Protein AF-A0A0F8YPP9-F1 (afdb_monomer_lite)

pLDDT: mean 74.13, std 14.0, range [37.44, 94.31]

InterPro domains:
  IPR009279 Portal protein, Mu bacteriophage [PF06074] (33-153)

Structure (mmCIF, N/CA/C/O backbone):
data_AF-A0A0F8YPP9-F1
#
_entry.id   AF-A0A0F8YPP9-F1
#
loop_
_atom_site.group_PDB
_atom_site.id
_atom_site.type_symbol
_atom_site.label_atom_id
_atom_site.label_alt_id
_atom_site.label_comp_id
_atom_site.label_asym_id
_atom_site.label_entity_id
_atom_site.label_seq_id
_atom_site.pdbx_PDB_ins_code
_atom_site.Cartn_x
_atom_site.Cartn_y
_atom_site.Cartn_z
_atom_site.occupancy
_atom_site.B_iso_or_equiv
_atom_site.auth_seq_id
_atom_site.auth_comp_id
_atom_site.auth_asym_id
_atom_site.auth_atom_id
_atom_site.pdbx_PDB_model_num
ATOM 1 N N . ALA A 1 1 ? 10.895 -0.681 -68.232 1.00 55.69 1 ALA A N 1
ATOM 2 C CA . ALA A 1 1 ? 10.990 -2.113 -67.874 1.00 55.69 1 ALA A CA 1
ATOM 3 C C . ALA A 1 1 ? 12.003 -2.343 -66.752 1.00 55.69 1 ALA A C 1
ATOM 5 O O . ALA A 1 1 ? 11.608 -2.784 -65.687 1.00 55.69 1 ALA A O 1
ATOM 6 N N . MET A 1 2 ? 13.271 -1.967 -66.942 1.00 45.69 2 MET A N 1
ATOM 7 C CA . MET A 1 2 ? 14.347 -2.186 -65.962 1.00 45.69 2 MET A CA 1
ATOM 8 C C . MET A 1 2 ? 14.176 -1.409 -64.640 1.00 45.69 2 MET A C 1
ATOM 10 O O . MET A 1 2 ? 14.435 -1.951 -63.577 1.00 45.69 2 MET A O 1
ATOM 14 N N . VAL A 1 3 ? 13.643 -0.183 -64.688 1.00 55.16 3 VAL A N 1
ATOM 15 C CA . VAL A 1 3 ? 13.360 0.630 -63.484 1.00 55.16 3 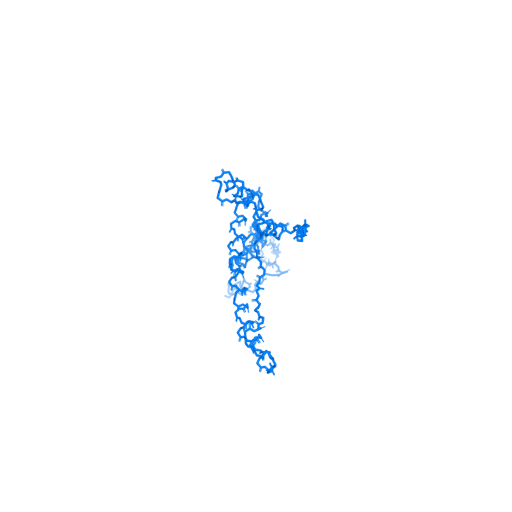VAL A CA 1
ATOM 16 C C . VAL A 1 3 ? 12.276 0.004 -62.598 1.00 55.16 3 VAL A C 1
ATOM 18 O O . VAL A 1 3 ? 12.464 -0.101 -61.395 1.00 55.16 3 VAL A O 1
ATOM 21 N N . ALA A 1 4 ? 11.194 -0.503 -63.195 1.00 59.25 4 ALA A N 1
ATOM 22 C CA . ALA A 1 4 ? 10.112 -1.163 -62.457 1.00 59.25 4 ALA A CA 1
ATOM 23 C C . ALA A 1 4 ? 10.575 -2.463 -61.771 1.00 59.25 4 ALA A C 1
ATOM 25 O O . ALA A 1 4 ? 10.110 -2.796 -60.688 1.00 59.25 4 ALA A O 1
ATOM 26 N N . PHE A 1 5 ? 11.530 -3.177 -62.379 1.00 64.88 5 PHE A N 1
ATOM 27 C CA . PHE A 1 5 ? 12.158 -4.349 -61.768 1.00 64.88 5 PHE A CA 1
ATOM 28 C C . PHE A 1 5 ? 12.998 -3.970 -60.539 1.00 64.88 5 PHE A C 1
ATOM 30 O O . PHE A 1 5 ? 12.925 -4.641 -59.515 1.00 64.88 5 PHE A O 1
ATOM 37 N N . PHE A 1 6 ? 13.753 -2.869 -60.604 1.00 61.09 6 PHE A N 1
ATOM 38 C CA . PHE A 1 6 ? 14.500 -2.377 -59.444 1.00 61.09 6 PHE A CA 1
ATOM 39 C C . PHE A 1 6 ? 13.584 -1.863 -58.326 1.00 61.09 6 PHE A C 1
ATOM 41 O O . PHE A 1 6 ? 13.879 -2.097 -57.156 1.00 61.09 6 PHE A O 1
ATOM 48 N N . GLU A 1 7 ? 12.462 -1.223 -58.658 1.00 58.03 7 GLU A N 1
ATOM 49 C CA . GLU A 1 7 ? 11.464 -0.795 -57.669 1.00 58.03 7 GLU A CA 1
ATOM 50 C C . GLU A 1 7 ? 10.818 -1.982 -56.938 1.00 58.03 7 GLU A C 1
ATOM 52 O O . GLU A 1 7 ? 10.689 -1.937 -55.715 1.00 58.03 7 GLU A O 1
ATOM 57 N N . ASP A 1 8 ? 10.486 -3.066 -57.645 1.00 61.69 8 ASP A N 1
ATOM 58 C CA . ASP A 1 8 ? 9.920 -4.281 -57.040 1.00 61.69 8 ASP A CA 1
ATOM 59 C C . ASP A 1 8 ? 10.940 -4.999 -56.135 1.00 61.69 8 ASP A C 1
ATOM 61 O O . ASP A 1 8 ? 10.635 -5.372 -55.002 1.00 61.69 8 ASP A O 1
ATOM 65 N N . VAL A 1 9 ? 12.203 -5.087 -56.568 1.00 66.19 9 VAL A N 1
ATOM 66 C CA . VAL A 1 9 ? 13.292 -5.638 -55.744 1.00 66.19 9 VAL A CA 1
ATOM 67 C C . VAL A 1 9 ? 13.487 -4.819 -54.465 1.00 66.19 9 VAL A C 1
ATOM 69 O O . VAL A 1 9 ? 13.619 -5.399 -53.391 1.00 66.19 9 VAL A O 1
ATOM 72 N N . VAL A 1 10 ? 13.449 -3.485 -54.539 1.00 60.28 10 VAL A N 1
ATOM 73 C CA . VAL A 1 10 ? 13.574 -2.610 -53.359 1.00 60.28 10 VAL A CA 1
ATOM 74 C C . VAL A 1 10 ? 12.385 -2.772 -52.402 1.00 60.28 10 VAL A C 1
ATOM 76 O O . VAL A 1 10 ? 12.579 -2.744 -51.186 1.00 60.28 10 VAL A O 1
ATOM 79 N N . GLN A 1 11 ? 11.171 -2.989 -52.915 1.00 57.88 11 GLN A N 1
ATOM 80 C CA . GLN A 1 11 ? 9.974 -3.204 -52.091 1.00 57.88 11 GLN A CA 1
ATOM 81 C C . GLN A 1 11 ? 9.934 -4.591 -51.425 1.00 57.88 11 GLN A C 1
ATOM 83 O O . GLN A 1 11 ? 9.366 -4.733 -50.340 1.00 57.88 11 GLN A O 1
ATOM 88 N N . GLN A 1 12 ? 10.563 -5.605 -52.027 1.00 58.19 12 GLN A N 1
ATOM 89 C CA . GLN A 1 12 ? 10.592 -6.982 -51.515 1.00 58.19 12 GLN A CA 1
ATOM 90 C C . GLN A 1 12 ? 11.715 -7.261 -50.502 1.00 58.19 12 GLN A C 1
ATOM 92 O O . GLN A 1 12 ? 11.723 -8.325 -49.873 1.00 58.19 12 GLN A O 1
ATOM 97 N N . VAL A 1 13 ? 12.640 -6.320 -50.279 1.00 59.12 13 VAL A N 1
ATOM 98 C CA . VAL A 1 13 ? 13.675 -6.447 -49.240 1.00 59.12 13 VAL A CA 1
ATOM 99 C C . VAL A 1 13 ? 13.034 -6.338 -47.851 1.00 59.12 13 VAL A C 1
ATOM 101 O O . VAL A 1 13 ? 12.887 -5.264 -47.266 1.00 59.12 13 VAL A O 1
ATOM 104 N N . ARG A 1 14 ? 12.656 -7.490 -47.287 1.00 55.47 14 ARG A N 1
ATOM 105 C CA . ARG A 1 14 ? 12.301 -7.619 -45.868 1.00 55.47 14 ARG A CA 1
ATOM 106 C C . ARG A 1 14 ? 13.581 -7.628 -45.033 1.00 55.47 14 ARG A C 1
ATOM 108 O O . ARG A 1 14 ? 14.550 -8.305 -45.368 1.00 55.47 14 ARG A O 1
ATOM 115 N N . ARG A 1 15 ? 13.581 -6.866 -43.935 1.00 54.12 15 ARG A N 1
ATOM 116 C CA . ARG A 1 15 ? 14.713 -6.771 -43.005 1.00 54.12 15 ARG A CA 1
ATOM 117 C C . ARG A 1 15 ? 14.831 -8.055 -42.169 1.00 54.12 15 ARG A C 1
ATOM 119 O O . ARG A 1 15 ? 14.397 -8.040 -41.031 1.00 54.12 15 ARG A O 1
ATOM 126 N N . ASP A 1 16 ? 15.425 -9.114 -42.711 1.00 53.00 16 ASP A N 1
ATOM 127 C CA . ASP A 1 16 ? 15.944 -10.265 -41.947 1.00 53.00 16 ASP A CA 1
ATOM 128 C C . ASP A 1 16 ? 16.887 -11.117 -42.803 1.00 53.00 16 ASP A C 1
ATOM 130 O O . ASP A 1 16 ? 16.694 -11.144 -44.013 1.00 53.00 16 ASP A O 1
ATOM 134 N N . GLU A 1 17 ? 17.895 -11.736 -42.156 1.00 48.91 17 GLU A N 1
ATOM 135 C CA . GLU A 1 17 ? 18.972 -12.696 -42.553 1.00 48.91 17 GLU A CA 1
ATOM 136 C C . GLU A 1 17 ? 19.580 -12.697 -43.984 1.00 48.91 17 GLU A C 1
ATOM 138 O O . GLU A 1 17 ? 20.684 -13.197 -44.179 1.00 48.91 17 GLU A O 1
ATOM 143 N N . ARG A 1 18 ? 18.943 -12.101 -44.992 1.00 45.59 18 ARG A N 1
ATOM 144 C CA . ARG A 1 18 ? 19.344 -12.005 -46.405 1.00 45.59 18 ARG A CA 1
ATOM 145 C C . ARG A 1 18 ? 19.612 -10.554 -46.817 1.00 45.59 18 ARG A C 1
ATOM 147 O O . ARG A 1 18 ? 19.190 -10.096 -47.875 1.00 45.59 18 ARG A O 1
ATOM 154 N N . TRP A 1 19 ? 20.310 -9.814 -45.961 1.00 53.03 19 TRP A N 1
ATOM 155 C CA . TRP A 1 19 ? 20.672 -8.409 -46.168 1.00 53.03 19 TRP A CA 1
ATOM 156 C C . TRP A 1 19 ? 21.861 -8.240 -47.124 1.00 53.03 19 TRP A C 1
ATOM 158 O O . TRP A 1 19 ? 22.939 -7.789 -46.744 1.00 53.03 19 TRP A O 1
ATOM 168 N N . GLY A 1 20 ? 21.669 -8.609 -48.384 1.00 54.22 20 GLY A N 1
ATOM 169 C CA . GLY A 1 20 ? 22.642 -8.357 -49.437 1.00 54.22 20 GLY A CA 1
ATOM 170 C C . GLY A 1 20 ? 21.922 -8.073 -50.742 1.00 54.22 20 GLY A C 1
ATOM 171 O O . GLY A 1 20 ? 21.081 -8.861 -51.166 1.00 54.22 20 GLY A O 1
ATOM 172 N N . ILE A 1 21 ? 22.246 -6.947 -51.374 1.00 61.66 21 ILE A N 1
ATOM 173 C CA . ILE A 1 21 ? 21.788 -6.648 -52.730 1.00 61.66 21 ILE A CA 1
ATOM 174 C C . ILE A 1 21 ? 22.955 -6.946 -53.665 1.00 61.66 21 ILE A C 1
ATOM 176 O O . ILE A 1 21 ? 24.065 -6.448 -53.481 1.00 61.66 21 ILE A O 1
ATOM 180 N N . VAL A 1 22 ? 22.699 -7.788 -54.661 1.00 56.19 22 VAL A N 1
ATOM 181 C CA . VAL A 1 22 ? 23.641 -8.061 -55.741 1.00 56.19 22 VAL A CA 1
ATOM 182 C C . VAL A 1 22 ? 23.316 -7.098 -56.874 1.00 56.19 22 VAL A C 1
ATOM 184 O O . VAL A 1 22 ? 22.333 -7.291 -57.586 1.00 56.19 22 VAL A O 1
ATOM 187 N N . MET A 1 23 ? 24.121 -6.047 -57.028 1.00 60.97 23 MET A N 1
ATOM 188 C CA . MET A 1 23 ? 23.993 -5.134 -58.163 1.00 60.97 23 MET A CA 1
ATOM 189 C C . MET A 1 23 ? 24.972 -5.532 -59.277 1.00 60.97 23 MET A C 1
ATOM 191 O O . MET A 1 23 ? 26.118 -5.901 -58.983 1.00 60.97 23 MET A O 1
ATOM 195 N N . PRO A 1 24 ? 24.557 -5.472 -60.556 1.00 54.6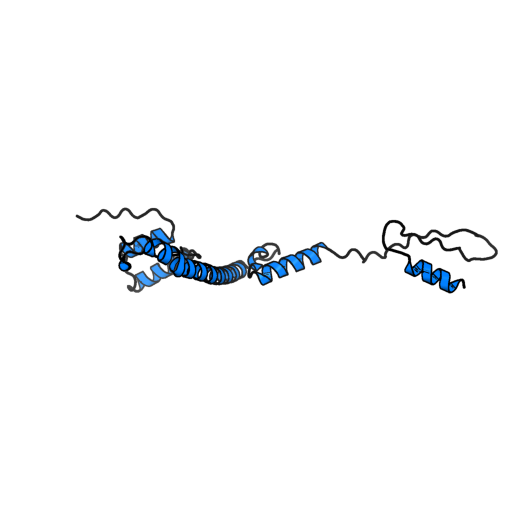9 24 PRO A N 1
ATOM 196 C CA . PRO A 1 24 ? 25.502 -5.543 -61.662 1.00 54.69 24 PRO A CA 1
ATOM 197 C C . PRO A 1 24 ? 26.430 -4.324 -61.578 1.00 54.69 24 PRO A C 1
ATOM 199 O O . PRO A 1 24 ? 25.960 -3.196 -61.443 1.00 54.69 24 PRO A O 1
ATOM 202 N N . ALA A 1 25 ? 27.744 -4.546 -61.593 1.00 55.03 25 ALA A N 1
ATOM 203 C CA . ALA A 1 25 ? 28.696 -3.445 -61.611 1.00 55.03 25 ALA A CA 1
ATOM 204 C C . ALA A 1 25 ? 28.643 -2.746 -62.980 1.00 55.03 25 ALA A C 1
ATOM 206 O O . ALA A 1 25 ? 28.906 -3.377 -64.001 1.00 55.03 25 ALA A O 1
ATOM 207 N N . GLU A 1 26 ? 28.335 -1.451 -63.016 1.00 55.62 26 GLU A N 1
ATOM 208 C CA . GLU A 1 26 ? 28.817 -0.599 -64.106 1.00 55.62 26 GLU A CA 1
ATOM 209 C C . GLU A 1 26 ? 30.288 -0.285 -63.820 1.00 55.62 26 GLU A C 1
ATOM 211 O O . GLU A 1 26 ? 30.592 0.117 -62.702 1.00 55.62 26 GLU A O 1
ATOM 216 N N . PHE A 1 27 ? 31.193 -0.554 -64.770 1.00 52.81 27 PHE A N 1
ATOM 217 C CA . PHE A 1 27 ? 32.115 0.427 -65.374 1.00 52.81 27 PHE A CA 1
ATOM 218 C C . PHE A 1 27 ? 32.908 -0.207 -66.540 1.00 52.81 27 PHE A C 1
ATOM 220 O O . PHE A 1 27 ? 33.263 -1.385 -66.516 1.00 52.81 27 PHE A O 1
ATOM 227 N N . ASP A 1 28 ? 33.140 0.606 -67.573 1.00 50.06 28 ASP A N 1
ATOM 228 C CA . ASP A 1 28 ? 33.638 0.258 -68.913 1.00 50.06 28 ASP A CA 1
ATOM 229 C C . ASP A 1 28 ? 35.190 0.290 -69.061 1.00 50.06 28 ASP A C 1
ATOM 231 O O . ASP A 1 28 ? 35.916 0.844 -68.235 1.00 50.06 28 ASP A O 1
ATOM 235 N N . VAL A 1 29 ? 35.661 -0.323 -70.156 1.00 53.25 29 VAL A N 1
ATOM 236 C CA . VAL A 1 29 ? 36.979 -0.424 -70.835 1.00 53.25 29 VAL A CA 1
ATOM 237 C C . VAL A 1 29 ? 38.219 -0.951 -70.081 1.00 53.25 29 VAL A C 1
ATOM 239 O O . VAL A 1 29 ? 39.130 -1.434 -70.749 1.00 53.25 29 VAL A O 1
ATOM 242 N N . ALA A 1 30 ? 38.300 -0.985 -68.745 1.00 54.53 30 ALA A N 1
ATOM 243 C CA . ALA A 1 30 ? 39.520 -1.471 -68.049 1.00 54.53 30 ALA A CA 1
ATOM 244 C C . ALA A 1 30 ? 39.282 -2.432 -66.858 1.00 54.53 30 ALA A C 1
ATOM 246 O O . ALA A 1 30 ? 40.095 -2.502 -65.937 1.00 54.53 30 ALA A O 1
ATOM 247 N N . GLY A 1 31 ? 38.194 -3.213 -66.911 1.00 52.75 31 GLY A N 1
ATOM 248 C CA . GLY A 1 31 ? 37.769 -4.175 -65.877 1.00 52.75 31 GLY A CA 1
ATOM 249 C C . GLY A 1 31 ? 36.851 -3.526 -64.826 1.00 52.75 31 GLY A C 1
ATOM 250 O O . GLY A 1 31 ? 37.093 -2.400 -64.416 1.00 52.75 31 GLY A O 1
ATOM 251 N N . ALA A 1 32 ? 35.765 -4.142 -64.347 1.00 51.81 32 ALA A N 1
ATOM 252 C CA . ALA A 1 32 ? 35.381 -5.550 -64.315 1.00 51.81 32 ALA A CA 1
ATOM 253 C C . ALA A 1 32 ? 33.891 -5.759 -64.664 1.00 51.81 32 ALA A C 1
ATOM 255 O O . ALA A 1 32 ? 33.021 -5.071 -64.137 1.00 51.81 32 ALA A O 1
ATOM 256 N N . THR A 1 33 ? 33.592 -6.798 -65.449 1.00 53.66 33 THR A N 1
ATOM 257 C CA . THR A 1 33 ? 32.263 -7.424 -65.530 1.00 53.66 33 THR A CA 1
ATOM 258 C C . THR A 1 33 ? 32.112 -8.418 -64.384 1.00 53.66 33 THR A C 1
ATOM 260 O O . THR A 1 33 ? 32.613 -9.542 -64.451 1.00 53.66 33 THR A O 1
ATOM 263 N N . GLY A 1 34 ? 31.443 -8.003 -63.314 1.00 59.22 34 GLY A N 1
ATOM 264 C CA . GLY A 1 34 ? 31.162 -8.857 -62.168 1.00 59.22 34 GLY A CA 1
ATOM 265 C C . GLY A 1 34 ? 30.018 -8.326 -61.312 1.00 59.22 34 GLY A C 1
ATOM 266 O O . GLY A 1 34 ? 29.618 -7.166 -61.411 1.00 59.22 34 GLY A O 1
ATOM 267 N N . TYR A 1 35 ? 29.486 -9.201 -60.465 1.00 53.91 35 TYR A N 1
ATOM 268 C CA . TYR A 1 35 ? 28.486 -8.859 -59.460 1.00 53.91 35 TYR A CA 1
ATOM 269 C C . TYR A 1 35 ? 29.174 -8.231 -58.246 1.00 53.91 35 TYR A C 1
ATOM 271 O O . TYR A 1 35 ? 30.020 -8.868 -57.615 1.00 53.91 35 TYR A O 1
ATOM 279 N N . LYS A 1 36 ? 28.817 -6.990 -57.899 1.00 54.16 36 LYS A N 1
ATOM 280 C CA . LYS A 1 36 ? 29.314 -6.350 -56.678 1.00 54.16 36 LYS A CA 1
ATOM 281 C C . LYS A 1 36 ? 28.371 -6.700 -55.533 1.00 54.16 36 LYS A C 1
ATOM 283 O O . LYS A 1 36 ? 27.242 -6.220 -55.478 1.00 54.16 36 LYS A O 1
ATOM 288 N N . PHE A 1 37 ? 28.843 -7.552 -54.629 1.00 54.38 37 PHE A N 1
ATOM 289 C CA . PHE A 1 37 ? 28.164 -7.838 -53.371 1.00 54.38 37 PHE A CA 1
ATOM 290 C C . PHE A 1 37 ? 28.662 -6.852 -52.314 1.00 54.38 37 PHE A C 1
ATOM 292 O O . PHE A 1 37 ? 29.795 -6.956 -51.845 1.00 54.38 37 PHE A O 1
ATOM 299 N N . SER A 1 38 ? 27.835 -5.872 -51.959 1.00 58.47 38 SER A N 1
ATOM 300 C CA . SER A 1 38 ? 28.080 -5.005 -50.808 1.00 58.47 38 SER A CA 1
ATOM 301 C C . SER A 1 38 ? 27.042 -5.284 -49.733 1.00 58.47 38 SER A C 1
ATOM 303 O O . SER A 1 38 ? 25.839 -5.179 -49.969 1.00 58.47 38 SER A O 1
ATOM 305 N N . LEU A 1 39 ? 27.521 -5.615 -48.535 1.00 56.50 39 LEU A N 1
ATOM 306 C CA . LEU A 1 39 ? 26.720 -5.502 -47.325 1.00 56.50 39 LEU A CA 1
ATOM 307 C C . LEU A 1 39 ? 26.506 -4.012 -47.077 1.00 56.50 39 LEU A C 1
ATOM 309 O O . LEU A 1 39 ? 27.462 -3.285 -46.804 1.00 56.50 39 LEU A O 1
ATOM 313 N N . GLU A 1 40 ? 25.259 -3.563 -47.186 1.00 61.09 40 GLU A N 1
ATOM 314 C CA . GLU A 1 40 ? 24.856 -2.252 -46.691 1.00 61.09 40 GLU A CA 1
ATOM 315 C C . GLU A 1 40 ? 25.069 -2.246 -45.176 1.00 61.09 40 GLU A C 1
ATOM 317 O O . GLU A 1 40 ? 24.227 -2.690 -44.392 1.00 61.09 40 GLU A O 1
ATOM 322 N N . SER A 1 41 ? 26.260 -1.805 -44.766 1.00 55.47 41 SER A N 1
ATOM 323 C CA . SER A 1 41 ? 26.604 -1.558 -43.376 1.00 55.47 41 SER A CA 1
ATOM 324 C C . SER A 1 41 ? 25.612 -0.532 -42.857 1.00 55.47 41 SER A C 1
ATOM 326 O O . SER A 1 41 ? 25.647 0.643 -43.224 1.00 55.47 41 SER A O 1
ATOM 328 N N . THR A 1 42 ? 24.679 -0.980 -42.022 1.00 58.69 42 THR A N 1
ATOM 329 C CA . THR A 1 42 ? 23.804 -0.085 -41.278 1.00 58.69 42 THR A CA 1
ATOM 330 C C . THR A 1 42 ? 24.680 0.906 -40.523 1.00 58.69 42 THR A C 1
ATOM 332 O O . THR A 1 42 ? 25.277 0.542 -39.511 1.00 58.69 42 THR A O 1
ATOM 335 N N . GLY A 1 43 ? 24.750 2.154 -41.002 1.00 54.75 43 GLY A N 1
ATOM 336 C CA . GLY A 1 43 ? 25.389 3.251 -40.282 1.00 54.75 43 GLY A CA 1
ATOM 337 C C . GLY A 1 43 ? 24.939 3.210 -38.821 1.00 54.75 43 GLY A C 1
ATOM 338 O O . GLY A 1 43 ? 23.735 3.170 -38.552 1.00 54.75 43 GLY A O 1
ATOM 339 N N . GLY A 1 44 ? 25.909 3.106 -37.907 1.00 55.88 44 GLY A N 1
ATOM 340 C CA . GLY A 1 44 ? 25.790 2.619 -36.524 1.00 55.88 44 GLY A CA 1
ATOM 341 C C . GLY A 1 44 ? 24.926 3.440 -35.559 1.00 55.88 44 GLY A C 1
ATOM 342 O O . GLY A 1 44 ? 25.370 3.792 -34.474 1.00 55.88 44 GLY A O 1
ATOM 343 N N . ARG A 1 45 ? 23.679 3.744 -35.924 1.00 54.75 45 ARG A N 1
ATOM 344 C CA . ARG A 1 45 ? 22.701 4.482 -35.106 1.00 54.75 45 ARG A CA 1
ATOM 345 C C . ARG A 1 45 ? 21.334 3.802 -34.988 1.00 54.75 45 ARG A C 1
ATOM 347 O O . ARG A 1 45 ? 20.397 4.410 -34.487 1.00 54.75 45 ARG A O 1
ATOM 354 N N . ARG A 1 46 ? 21.193 2.546 -35.427 1.00 57.22 46 ARG A N 1
ATOM 355 C CA . ARG A 1 46 ? 19.915 1.805 -35.375 1.00 57.22 46 ARG A CA 1
ATOM 356 C C . ARG A 1 46 ? 19.799 0.786 -34.240 1.00 57.22 46 ARG A C 1
ATOM 358 O O . ARG A 1 46 ? 18.844 0.015 -34.231 1.00 57.22 46 ARG A O 1
ATOM 365 N N . GLN A 1 47 ? 20.704 0.811 -33.266 1.00 63.31 47 GLN A N 1
ATOM 366 C CA . GLN A 1 47 ? 20.487 0.116 -32.001 1.00 63.31 47 GLN A CA 1
ATOM 367 C C . GLN A 1 47 ? 19.583 1.010 -31.144 1.00 63.31 47 GLN A C 1
ATOM 369 O O . GLN A 1 47 ? 20.049 1.863 -30.393 1.00 63.31 47 GLN A O 1
ATOM 374 N N . VAL A 1 48 ? 18.267 0.906 -31.358 1.00 64.88 48 VAL A N 1
ATOM 375 C CA . VAL A 1 48 ? 17.310 1.508 -30.428 1.00 64.88 48 VAL A CA 1
ATOM 376 C C . VAL A 1 48 ? 17.521 0.798 -29.102 1.00 64.88 48 VAL A C 1
ATOM 378 O O . VAL A 1 48 ? 17.363 -0.419 -29.006 1.00 64.88 48 VAL A O 1
ATOM 381 N N . ASP A 1 49 ? 17.924 1.572 -28.107 1.00 74.44 49 ASP A N 1
ATOM 382 C CA . ASP A 1 49 ? 18.085 1.125 -26.735 1.00 74.44 49 ASP A CA 1
ATOM 383 C C . ASP A 1 49 ? 16.715 0.663 -26.208 1.00 74.44 49 ASP A C 1
ATOM 385 O O . ASP A 1 49 ? 15.880 1.459 -25.771 1.00 74.44 49 ASP A O 1
ATOM 389 N N . THR A 1 50 ? 16.439 -0.632 -26.378 1.00 82.31 50 THR A N 1
ATOM 390 C CA . THR A 1 50 ? 15.137 -1.241 -26.070 1.00 82.31 50 THR A CA 1
ATOM 391 C C . THR A 1 50 ? 14.893 -1.237 -24.564 1.00 82.31 50 THR A C 1
ATOM 393 O O . THR A 1 50 ? 13.748 -1.112 -24.131 1.00 82.31 50 THR A O 1
ATOM 396 N N . ASP A 1 51 ? 15.964 -1.258 -23.768 1.00 83.38 51 ASP A N 1
ATOM 397 C CA . ASP A 1 51 ? 15.900 -1.173 -22.311 1.00 83.38 51 ASP A CA 1
ATOM 398 C C . ASP A 1 51 ? 15.232 0.134 -21.858 1.00 83.38 51 ASP A C 1
ATOM 400 O O . ASP A 1 51 ? 14.304 0.122 -21.048 1.00 83.38 51 ASP A O 1
ATOM 404 N N . LYS A 1 52 ? 15.565 1.266 -22.494 1.00 85.25 52 LYS A N 1
ATOM 405 C CA . LYS A 1 52 ? 14.888 2.548 -22.222 1.00 85.25 52 LYS A CA 1
ATOM 406 C C . LYS A 1 52 ? 13.396 2.525 -22.541 1.00 85.25 52 LYS A C 1
ATOM 408 O O . LYS A 1 52 ? 12.608 3.155 -21.832 1.00 85.25 52 LYS A O 1
ATOM 413 N N . VAL A 1 53 ? 12.992 1.824 -23.599 1.00 86.38 53 VAL A N 1
ATOM 414 C CA . VAL A 1 53 ? 11.576 1.712 -23.983 1.00 86.38 53 VAL A CA 1
ATOM 415 C C . VAL A 1 53 ? 10.811 0.870 -22.962 1.00 86.38 53 VAL A C 1
ATOM 417 O O . VAL A 1 53 ? 9.739 1.285 -22.512 1.00 86.38 53 VAL A O 1
ATOM 420 N N . VAL A 1 54 ? 11.383 -0.261 -22.548 1.00 88.25 54 VAL A N 1
ATOM 421 C CA . VAL A 1 54 ? 10.811 -1.149 -21.526 1.00 88.25 54 VAL A CA 1
ATOM 422 C C . VAL A 1 54 ? 10.717 -0.433 -20.181 1.00 88.25 54 VAL A C 1
ATOM 424 O O . VAL A 1 54 ? 9.649 -0.409 -19.570 1.00 88.25 54 VAL A O 1
ATOM 427 N N . MET A 1 55 ? 11.780 0.251 -19.757 1.00 87.44 55 MET A N 1
ATOM 428 C CA . MET A 1 55 ? 11.788 1.024 -18.513 1.00 87.44 55 MET A CA 1
ATOM 429 C C . MET A 1 55 ? 10.750 2.146 -18.516 1.00 87.44 55 MET A C 1
ATOM 431 O O . MET A 1 55 ? 10.078 2.365 -17.507 1.00 87.44 55 MET A O 1
ATOM 435 N N . ARG A 1 56 ? 10.547 2.829 -19.651 1.00 87.50 56 ARG A N 1
ATOM 436 C CA . ARG A 1 56 ? 9.455 3.805 -19.787 1.00 87.50 56 ARG A CA 1
ATOM 437 C C . ARG A 1 56 ? 8.095 3.142 -19.583 1.00 87.50 56 ARG A C 1
ATOM 439 O O . ARG A 1 56 ? 7.264 3.689 -18.866 1.00 87.50 56 ARG A O 1
ATOM 446 N N . HIS A 1 57 ? 7.859 1.991 -20.207 1.00 91.94 57 HIS A N 1
ATOM 447 C CA . HIS A 1 57 ? 6.585 1.284 -20.092 1.00 91.94 57 HIS A CA 1
ATOM 448 C C . HIS A 1 57 ? 6.321 0.811 -18.656 1.00 91.94 57 HIS A C 1
ATOM 450 O O . HIS A 1 57 ? 5.252 1.085 -18.113 1.00 91.94 57 HIS A O 1
ATOM 456 N N . ASN A 1 58 ? 7.324 0.223 -18.001 1.00 88.44 58 ASN A N 1
ATOM 457 C CA . ASN A 1 58 ? 7.245 -0.204 -16.604 1.00 88.44 58 ASN A CA 1
ATOM 458 C C . ASN A 1 58 ? 6.948 0.970 -15.659 1.00 88.44 58 ASN A C 1
ATOM 460 O O . ASN A 1 58 ? 6.097 0.857 -14.777 1.00 88.44 58 ASN A O 1
ATOM 464 N N . ARG A 1 59 ? 7.572 2.133 -15.891 1.00 88.81 59 ARG A N 1
ATOM 465 C CA . ARG A 1 59 ? 7.270 3.361 -15.138 1.00 88.81 59 ARG A CA 1
ATOM 466 C C . ARG A 1 59 ? 5.839 3.847 -15.350 1.00 88.81 59 ARG A C 1
ATOM 468 O O . ARG A 1 59 ? 5.207 4.255 -14.383 1.00 88.81 59 ARG A O 1
ATOM 475 N N . MET A 1 60 ? 5.310 3.779 -16.572 1.00 89.19 60 MET A N 1
ATOM 476 C CA . MET 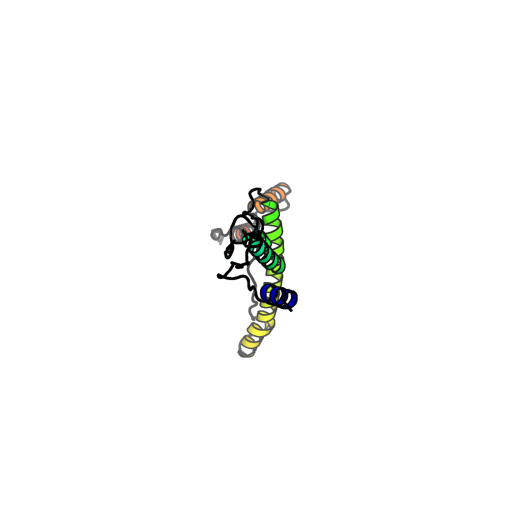A 1 60 ? 3.921 4.169 -16.853 1.00 89.19 60 MET A CA 1
ATOM 477 C C . MET A 1 60 ? 2.907 3.215 -16.205 1.00 89.19 60 MET A C 1
ATOM 479 O O . MET A 1 60 ? 1.884 3.677 -15.707 1.00 89.19 60 MET A O 1
ATOM 483 N N . MET A 1 61 ? 3.201 1.911 -16.152 1.00 90.25 61 MET A N 1
ATOM 484 C CA . MET A 1 61 ? 2.367 0.936 -15.437 1.00 90.25 61 MET A CA 1
ATOM 485 C C . MET A 1 61 ? 2.356 1.190 -13.926 1.00 90.25 61 MET A C 1
ATOM 487 O O . MET A 1 61 ? 1.297 1.201 -13.311 1.00 90.25 61 MET A O 1
ATOM 491 N N . ALA A 1 62 ? 3.506 1.472 -13.311 1.00 87.69 62 ALA A N 1
ATOM 492 C CA . ALA A 1 62 ? 3.501 1.855 -11.901 1.00 87.69 62 ALA A CA 1
ATOM 493 C C . ALA A 1 62 ? 2.850 3.225 -11.677 1.00 87.69 62 ALA A C 1
ATOM 495 O O . ALA A 1 62 ? 2.272 3.457 -10.617 1.00 87.69 62 ALA A O 1
ATOM 496 N N . LEU A 1 63 ? 2.919 4.138 -12.658 1.00 86.88 63 LEU A N 1
ATOM 497 C CA . LEU A 1 63 ? 2.247 5.435 -12.587 1.00 86.88 63 LEU A CA 1
ATOM 498 C C . LEU A 1 63 ? 0.728 5.276 -12.450 1.00 86.88 63 LEU A C 1
ATOM 500 O O . LEU A 1 63 ? 0.128 5.894 -11.573 1.00 86.88 63 LEU A O 1
ATOM 504 N N . SER A 1 64 ? 0.123 4.405 -13.263 1.00 88.06 64 SER A N 1
ATOM 505 C CA . SER A 1 64 ? -1.325 4.163 -13.225 1.00 88.06 64 SER A CA 1
ATOM 506 C C . SER A 1 64 ? -1.800 3.520 -11.919 1.00 88.06 64 SER A C 1
ATOM 508 O O . SER A 1 64 ? -2.943 3.731 -11.525 1.00 88.06 64 SER A O 1
ATOM 510 N N . MET A 1 65 ? -0.928 2.781 -11.229 1.00 84.75 65 MET A N 1
ATOM 511 C CA . MET A 1 65 ? -1.234 2.117 -9.958 1.00 84.75 65 MET A CA 1
ATOM 512 C C . MET A 1 65 ? -0.784 2.909 -8.718 1.00 84.75 65 MET A C 1
ATOM 514 O O . MET A 1 65 ? -0.759 2.346 -7.628 1.00 84.75 65 MET A O 1
ATOM 518 N N . ALA A 1 66 ? -0.403 4.188 -8.857 1.00 83.94 66 ALA A N 1
ATOM 519 C CA . ALA A 1 66 ? 0.128 5.002 -7.750 1.00 83.94 66 ALA A CA 1
ATOM 520 C C . ALA A 1 66 ? 1.386 4.400 -7.062 1.00 83.94 66 ALA A C 1
ATOM 522 O O . ALA A 1 66 ? 1.695 4.716 -5.919 1.00 83.94 66 ALA A O 1
ATOM 523 N N . MET A 1 67 ? 2.138 3.546 -7.765 1.00 85.06 67 MET A N 1
ATOM 524 C CA . MET A 1 67 ? 3.235 2.730 -7.230 1.00 85.06 67 MET A CA 1
ATOM 525 C C . MET A 1 67 ? 4.628 3.218 -7.682 1.00 85.06 67 MET A C 1
ATOM 527 O O . MET A 1 67 ? 5.558 2.439 -7.885 1.00 85.06 67 MET A O 1
ATOM 531 N N . GLN A 1 68 ? 4.801 4.527 -7.895 1.00 81.19 68 GLN A N 1
ATOM 532 C CA . GLN A 1 68 ? 6.060 5.071 -8.436 1.00 81.19 68 GLN A CA 1
ATOM 533 C C . GLN A 1 68 ? 7.245 4.938 -7.473 1.00 81.19 68 GLN A C 1
ATOM 535 O O . GLN A 1 68 ? 8.390 4.876 -7.927 1.00 81.19 68 GLN A O 1
ATOM 540 N N . PHE A 1 69 ? 6.973 4.824 -6.172 1.00 81.00 69 PHE A N 1
ATOM 541 C CA . PHE A 1 69 ? 7.986 4.666 -5.132 1.00 81.00 69 PHE A CA 1
ATOM 542 C C . PHE A 1 69 ? 8.834 3.393 -5.301 1.00 81.00 69 PHE A C 1
ATOM 544 O O . PHE A 1 69 ? 9.971 3.380 -4.847 1.00 81.00 69 PHE A O 1
ATOM 551 N N . ILE A 1 70 ? 8.361 2.363 -6.019 1.00 81.69 70 ILE A N 1
ATOM 552 C CA . ILE A 1 70 ? 9.169 1.167 -6.346 1.00 81.69 70 ILE A CA 1
ATOM 553 C C . ILE A 1 70 ? 10.388 1.522 -7.204 1.00 81.69 70 ILE A C 1
ATOM 555 O O . ILE A 1 70 ? 11.434 0.882 -7.113 1.00 81.69 70 ILE A O 1
ATOM 559 N N . PHE A 1 71 ? 10.269 2.549 -8.045 1.00 79.69 71 PHE A N 1
ATOM 560 C CA . PHE A 1 71 ? 11.378 2.997 -8.880 1.00 79.69 71 PHE A CA 1
ATOM 561 C C . PHE A 1 71 ? 12.316 3.968 -8.156 1.00 79.69 71 PHE A C 1
ATOM 563 O O . PHE A 1 71 ? 13.425 4.210 -8.652 1.00 79.69 71 PHE A O 1
ATOM 570 N N . LEU A 1 72 ? 11.925 4.503 -6.993 1.00 75.81 72 LEU A N 1
ATOM 571 C CA . LEU A 1 72 ? 12.834 5.288 -6.162 1.00 75.81 72 LEU A CA 1
ATOM 572 C C . LEU A 1 72 ? 13.929 4.370 -5.600 1.00 75.81 72 LEU A C 1
ATOM 574 O O . LEU A 1 72 ? 13.652 3.347 -4.990 1.00 75.81 72 LEU A O 1
ATOM 578 N N . GLY A 1 73 ? 15.190 4.734 -5.846 1.00 63.97 73 GLY A N 1
ATOM 579 C CA . GLY A 1 73 ? 16.370 3.929 -5.492 1.00 63.97 73 GLY A CA 1
ATOM 580 C C . GLY A 1 73 ? 17.165 3.407 -6.694 1.00 63.97 73 GLY A C 1
ATOM 581 O O . GLY A 1 73 ? 18.346 3.114 -6.554 1.00 63.97 73 GLY A O 1
ATOM 582 N N . THR A 1 74 ? 16.578 3.379 -7.897 1.00 62.91 74 THR A N 1
ATOM 583 C CA . THR A 1 74 ? 17.294 2.974 -9.131 1.00 62.91 74 THR A CA 1
ATOM 584 C C . THR A 1 74 ? 18.142 4.085 -9.755 1.00 62.91 74 THR A C 1
ATOM 586 O O . THR A 1 74 ? 18.951 3.828 -10.642 1.00 62.91 74 THR A O 1
ATOM 589 N N . THR A 1 75 ? 17.968 5.334 -9.314 1.00 57.50 75 THR A N 1
ATOM 590 C CA . THR A 1 75 ? 18.720 6.493 -9.820 1.00 57.50 75 THR A CA 1
ATOM 591 C C . THR A 1 75 ? 19.531 7.087 -8.668 1.00 57.50 75 THR A C 1
ATOM 593 O O . THR A 1 75 ? 18.990 7.300 -7.587 1.00 57.50 75 THR A O 1
ATOM 596 N N . SER A 1 76 ? 20.826 7.315 -8.895 1.00 50.44 76 SER A N 1
ATOM 597 C CA . SER A 1 76 ? 21.902 7.528 -7.904 1.00 50.44 76 SER A CA 1
ATOM 598 C C . SER A 1 76 ? 21.800 8.763 -6.976 1.00 50.44 76 SER A C 1
ATOM 600 O O . SER A 1 76 ? 22.803 9.159 -6.384 1.00 50.44 76 SER A O 1
ATOM 602 N N . THR A 1 77 ? 20.638 9.394 -6.812 1.00 53.75 77 THR A N 1
ATOM 603 C CA . THR A 1 77 ? 20.460 10.551 -5.918 1.00 53.75 77 THR A CA 1
ATOM 604 C C . THR A 1 77 ? 19.189 10.405 -5.089 1.00 53.75 77 THR A C 1
ATOM 606 O O . THR A 1 77 ? 18.076 10.395 -5.617 1.00 53.75 77 THR A O 1
ATOM 609 N N . GLY A 1 78 ? 19.388 10.262 -3.777 1.00 59.03 78 GLY A N 1
ATOM 610 C CA . GLY A 1 78 ? 18.358 9.984 -2.788 1.00 59.03 78 GLY A CA 1
ATOM 611 C C . GLY A 1 78 ? 17.368 11.127 -2.596 1.00 59.03 78 GLY A C 1
ATOM 612 O O . GLY A 1 78 ? 17.732 12.285 -2.416 1.00 59.03 78 GLY A O 1
ATOM 613 N N . SER A 1 79 ? 16.094 10.767 -2.564 1.00 62.78 79 SER A N 1
ATOM 614 C CA . SER A 1 79 ? 15.028 11.602 -2.023 1.00 62.78 79 SER A CA 1
ATOM 615 C C . SER A 1 79 ? 14.137 10.714 -1.161 1.00 62.78 79 SER A C 1
ATOM 617 O O . SER A 1 79 ? 13.006 10.398 -1.506 1.00 62.78 79 SER A O 1
ATOM 619 N N . PHE A 1 80 ? 14.675 10.277 -0.018 1.00 64.88 80 PHE A N 1
ATOM 620 C CA . PHE A 1 80 ? 13.930 9.516 0.994 1.00 64.88 80 PHE A CA 1
ATOM 621 C C . PHE A 1 80 ? 12.616 10.222 1.383 1.00 64.88 80 PHE A C 1
ATOM 623 O O . PHE A 1 80 ? 11.583 9.583 1.538 1.00 64.88 80 PHE A O 1
ATOM 630 N N . SER A 1 81 ? 12.626 11.560 1.409 1.00 68.25 81 SER A N 1
ATOM 631 C CA . SER A 1 81 ? 11.423 12.379 1.599 1.00 68.25 81 SER A CA 1
ATOM 632 C C . SER A 1 81 ? 10.383 12.207 0.479 1.00 68.25 81 SER A C 1
ATOM 634 O O . SER A 1 81 ? 9.193 12.107 0.766 1.00 68.25 81 SER A O 1
ATOM 636 N N . LEU A 1 82 ? 10.810 12.089 -0.784 1.00 72.69 82 LEU A N 1
ATOM 637 C CA . LEU A 1 82 ? 9.904 11.844 -1.909 1.00 72.69 82 LEU A CA 1
ATOM 638 C C . LEU A 1 82 ? 9.332 10.420 -1.868 1.00 72.69 82 LEU A C 1
ATOM 640 O O . LEU A 1 82 ? 8.158 10.233 -2.177 1.00 72.69 82 LEU A O 1
ATOM 644 N N . ALA A 1 83 ? 10.137 9.439 -1.445 1.00 74.44 83 ALA A N 1
ATOM 645 C CA . ALA A 1 83 ? 9.669 8.072 -1.225 1.00 74.44 83 ALA A CA 1
ATOM 646 C C . ALA A 1 83 ? 8.584 8.042 -0.150 1.00 74.44 83 ALA A C 1
ATOM 648 O O . ALA A 1 83 ? 7.507 7.516 -0.402 1.00 74.44 83 ALA A O 1
ATOM 649 N N . SER A 1 84 ? 8.826 8.685 0.996 1.00 75.31 84 SER A N 1
ATOM 650 C CA . SER A 1 84 ? 7.843 8.782 2.076 1.00 75.31 84 SER A CA 1
ATOM 651 C C . SER A 1 84 ? 6.539 9.438 1.608 1.00 75.31 84 SER A C 1
ATOM 653 O O . SER A 1 84 ? 5.474 8.858 1.786 1.00 75.31 84 SER A O 1
ATOM 655 N N . SER A 1 85 ? 6.594 10.581 0.912 1.00 78.62 85 SER A N 1
ATOM 656 C CA . SER A 1 85 ? 5.371 11.240 0.423 1.00 78.62 85 SER A CA 1
ATOM 657 C C . SER A 1 85 ? 4.571 10.384 -0.570 1.00 78.62 85 SER A C 1
ATOM 659 O O . SER A 1 85 ? 3.341 10.394 -0.535 1.00 78.62 85 SER A O 1
ATOM 661 N N . GLN A 1 86 ? 5.241 9.635 -1.454 1.00 79.81 86 GLN A N 1
ATOM 662 C CA . GLN A 1 86 ? 4.562 8.749 -2.407 1.00 79.81 86 GLN A CA 1
ATOM 663 C C . GLN A 1 86 ? 3.989 7.497 -1.740 1.00 79.81 86 GLN A C 1
ATOM 665 O O . GLN A 1 86 ? 2.879 7.092 -2.085 1.00 79.81 86 GLN A O 1
ATOM 670 N N . THR A 1 87 ? 4.703 6.913 -0.774 1.00 81.69 87 THR A N 1
ATOM 671 C CA . THR A 1 87 ? 4.187 5.802 0.035 1.00 81.69 87 THR A CA 1
ATOM 672 C C . THR A 1 87 ? 2.934 6.232 0.791 1.00 81.69 87 THR A C 1
ATOM 674 O O . THR A 1 87 ? 1.929 5.535 0.707 1.00 81.69 87 THR A O 1
ATOM 677 N N . ASN A 1 88 ? 2.934 7.418 1.410 1.00 82.88 88 ASN A N 1
ATOM 678 C CA . ASN A 1 88 ? 1.765 7.927 2.133 1.00 82.88 88 ASN A CA 1
ATOM 679 C C . ASN A 1 88 ? 0.541 8.084 1.212 1.00 82.88 88 ASN A C 1
ATOM 681 O O . ASN A 1 88 ? -0.572 7.690 1.557 1.00 82.88 88 ASN A O 1
ATOM 685 N N . LEU A 1 89 ? 0.730 8.615 -0.003 1.00 83.06 89 LEU A N 1
ATOM 686 C CA . LEU A 1 89 ? -0.358 8.726 -0.982 1.00 83.06 89 LEU A CA 1
ATOM 687 C C . LEU A 1 89 ? -0.924 7.346 -1.367 1.00 83.06 89 LEU A C 1
ATOM 689 O O . LEU A 1 89 ? -2.139 7.185 -1.510 1.00 83.06 89 LEU A O 1
ATOM 693 N N . PHE A 1 90 ? -0.053 6.346 -1.514 1.00 85.75 90 PHE A N 1
ATOM 694 C CA . PHE A 1 90 ? -0.455 4.972 -1.800 1.00 85.75 90 PHE A CA 1
ATOM 695 C C . PHE A 1 90 ? -1.210 4.334 -0.625 1.00 85.75 90 PHE A C 1
ATOM 697 O O . PHE A 1 90 ? -2.246 3.704 -0.846 1.00 85.75 90 PHE A O 1
ATOM 704 N N . SER A 1 91 ? -0.772 4.557 0.616 1.00 86.06 91 SER A N 1
ATOM 705 C CA . SER A 1 91 ? -1.481 4.111 1.820 1.00 86.06 91 SER A CA 1
ATOM 706 C C . SER A 1 91 ? -2.900 4.672 1.895 1.00 86.06 91 SER A C 1
ATOM 708 O O . SER A 1 91 ? -3.835 3.933 2.200 1.00 86.06 91 SER A O 1
ATOM 710 N N . VAL A 1 92 ? -3.099 5.952 1.557 1.00 86.50 92 VAL A N 1
ATOM 711 C CA . VAL A 1 92 ? -4.436 6.576 1.508 1.00 86.50 92 VAL A CA 1
ATOM 712 C C . VAL A 1 92 ? -5.321 5.921 0.443 1.00 86.50 92 VAL A C 1
ATOM 714 O O . VAL A 1 92 ? -6.498 5.646 0.688 1.00 86.50 92 VAL A O 1
ATOM 717 N N . ALA A 1 93 ? -4.771 5.618 -0.736 1.00 87.12 93 ALA A N 1
ATOM 718 C CA . ALA A 1 93 ? -5.510 4.879 -1.760 1.00 87.12 93 ALA A CA 1
ATOM 719 C C . ALA A 1 93 ? -5.902 3.473 -1.265 1.00 87.12 93 ALA A C 1
ATOM 721 O O . ALA A 1 93 ? -7.048 3.044 -1.435 1.00 87.12 93 ALA A O 1
ATOM 722 N N . LEU A 1 94 ? -4.980 2.782 -0.589 1.00 88.56 94 LEU A N 1
ATOM 723 C CA . LEU A 1 94 ? -5.186 1.455 -0.011 1.00 88.56 94 LEU A CA 1
ATOM 724 C C . LEU A 1 94 ? -6.259 1.472 1.091 1.00 88.56 94 LEU A C 1
ATOM 726 O O . LEU A 1 94 ? -7.146 0.614 1.090 1.00 88.56 94 LEU A O 1
ATOM 730 N N . GLN A 1 95 ? -6.262 2.490 1.958 1.00 89.06 95 GLN A N 1
ATOM 731 C CA . GLN A 1 95 ? -7.323 2.732 2.946 1.00 89.06 95 GLN A CA 1
ATOM 732 C C . GLN A 1 95 ? -8.703 2.815 2.284 1.00 89.06 95 GLN A C 1
ATOM 734 O O . GLN A 1 95 ? -9.663 2.214 2.771 1.00 89.06 95 GLN A O 1
ATOM 739 N N . GLY A 1 96 ? -8.815 3.506 1.146 1.00 89.94 96 GLY A N 1
ATOM 740 C CA . GLY A 1 96 ? -10.060 3.581 0.378 1.00 89.94 96 GLY A CA 1
ATOM 741 C C . GLY A 1 96 ? -10.560 2.207 -0.082 1.00 89.94 96 GLY A C 1
ATOM 742 O O . GLY A 1 96 ? -11.739 1.877 0.094 1.00 89.94 96 GLY A O 1
ATOM 743 N N . PHE A 1 97 ? -9.661 1.376 -0.615 1.00 90.62 97 PHE A N 1
ATOM 744 C CA . PHE A 1 97 ? -9.996 0.013 -1.033 1.00 90.62 97 PHE A CA 1
ATOM 745 C C . PHE A 1 97 ? -10.406 -0.871 0.147 1.00 90.62 97 PHE A C 1
ATOM 747 O O . PHE A 1 97 ? -11.460 -1.509 0.092 1.00 90.62 97 PHE A O 1
ATOM 754 N N . ILE A 1 98 ? -9.637 -0.867 1.238 1.00 92.00 98 ILE A N 1
ATOM 755 C CA . ILE A 1 98 ? -9.952 -1.659 2.433 1.00 92.00 98 ILE A CA 1
ATOM 756 C C . ILE A 1 98 ? -11.280 -1.212 3.051 1.00 92.00 98 ILE A C 1
ATOM 758 O O . ILE A 1 98 ? -12.094 -2.058 3.419 1.00 92.00 98 ILE A O 1
ATOM 762 N N . LYS A 1 99 ? -11.575 0.091 3.083 1.00 91.00 99 LYS A N 1
ATOM 763 C CA . LYS A 1 99 ? -12.869 0.605 3.553 1.00 91.00 99 LYS A CA 1
ATOM 764 C C . LYS A 1 99 ? -14.037 0.109 2.698 1.00 91.00 99 LYS A C 1
ATOM 766 O O . LYS A 1 99 ? -15.090 -0.224 3.241 1.00 91.00 99 LYS A O 1
ATOM 771 N N . SER A 1 100 ? -13.857 0.019 1.379 1.00 93.06 100 SER A N 1
ATOM 772 C CA . SER A 1 100 ? -14.860 -0.547 0.466 1.00 93.06 100 SER A CA 1
ATOM 773 C C . SER A 1 100 ? -15.112 -2.038 0.736 1.00 93.06 100 SER A C 1
ATOM 775 O O . SER A 1 100 ? -16.265 -2.484 0.811 1.00 93.06 100 SER A O 1
ATOM 777 N N . VAL A 1 101 ? -14.040 -2.805 0.966 1.00 92.19 101 VAL A N 1
ATOM 778 C CA . VAL A 1 101 ? -14.124 -4.226 1.337 1.00 92.19 101 VAL A CA 1
ATOM 779 C C . VAL A 1 101 ? -14.810 -4.390 2.694 1.00 92.19 101 VAL A C 1
ATOM 781 O O . VAL A 1 101 ? -15.805 -5.108 2.779 1.00 92.19 101 VAL A O 1
ATOM 784 N N . LYS A 1 102 ? -14.368 -3.655 3.722 1.00 93.19 102 LYS A N 1
ATOM 785 C CA . LYS A 1 102 ? -14.983 -3.608 5.058 1.00 93.19 102 LYS A CA 1
ATOM 786 C C . LYS A 1 102 ? -16.482 -3.324 4.980 1.00 93.19 102 LYS A C 1
ATOM 788 O O . LYS A 1 102 ? -17.286 -4.052 5.557 1.00 93.19 102 LYS A O 1
ATOM 793 N N . ALA A 1 103 ? -16.872 -2.284 4.242 1.00 92.31 103 ALA A N 1
ATOM 794 C CA . ALA A 1 103 ? -18.276 -1.917 4.082 1.00 92.31 103 ALA A CA 1
ATOM 795 C C . ALA A 1 103 ? -19.090 -3.047 3.436 1.00 92.31 103 ALA A C 1
ATOM 797 O O . ALA A 1 103 ? -20.241 -3.275 3.802 1.00 92.31 103 ALA A O 1
ATOM 798 N N . THR A 1 104 ? -18.495 -3.774 2.492 1.00 94.31 104 THR A N 1
ATOM 799 C CA . THR A 1 104 ? -19.151 -4.902 1.827 1.00 94.31 104 THR A CA 1
ATOM 800 C C . THR A 1 104 ? -19.266 -6.118 2.744 1.00 94.31 104 THR A C 1
ATOM 802 O O . THR A 1 104 ? -20.337 -6.724 2.789 1.00 94.31 104 THR A O 1
ATOM 805 N N . LEU A 1 105 ? -18.223 -6.441 3.513 1.00 92.88 105 LEU A N 1
ATOM 806 C CA . LEU A 1 105 ? -18.239 -7.534 4.490 1.00 92.88 105 LEU A CA 1
ATOM 807 C C . LEU A 1 105 ? -19.269 -7.289 5.595 1.00 92.88 105 LEU A C 1
ATOM 809 O O . LEU A 1 105 ? -20.095 -8.156 5.862 1.00 92.88 105 LEU A O 1
ATOM 813 N N . ASN A 1 106 ? -19.300 -6.087 6.169 1.00 91.38 106 ASN A N 1
ATOM 814 C CA . ASN A 1 106 ? -20.267 -5.752 7.216 1.00 91.38 106 ASN A CA 1
ATOM 815 C C . ASN A 1 106 ? -21.707 -5.705 6.688 1.00 91.38 106 ASN A C 1
ATOM 817 O O . ASN A 1 106 ? -22.631 -6.147 7.365 1.00 91.38 106 ASN A O 1
ATOM 821 N N . ARG A 1 107 ? -21.917 -5.210 5.460 1.00 89.69 107 ARG A N 1
ATOM 822 C CA . ARG A 1 107 ? -23.262 -5.115 4.871 1.00 89.69 107 ARG A CA 1
ATOM 823 C C . ARG A 1 107 ? -23.820 -6.458 4.409 1.00 89.69 107 ARG A C 1
ATOM 825 O O . ARG A 1 107 ? -25.031 -6.628 4.460 1.00 89.69 107 ARG A O 1
ATOM 832 N N . LYS A 1 108 ? -22.975 -7.348 3.882 1.00 91.12 108 LYS A N 1
ATOM 833 C CA . LYS A 1 108 ? -23.409 -8.635 3.320 1.00 91.12 108 LYS A CA 1
ATOM 834 C C . LYS A 1 108 ? -23.015 -9.806 4.200 1.00 91.12 108 LYS A C 1
ATOM 836 O O . LYS A 1 108 ? -23.889 -10.469 4.721 1.00 91.12 108 LYS A O 1
ATOM 841 N N . ALA A 1 109 ? -21.720 -10.046 4.392 1.00 88.12 109 ALA A N 1
ATOM 842 C CA . ALA A 1 109 ? -21.253 -11.256 5.066 1.00 88.12 109 ALA A CA 1
ATOM 843 C C . ALA A 1 109 ? -21.782 -11.356 6.504 1.00 88.12 109 ALA A C 1
ATOM 845 O O . ALA A 1 109 ? -22.433 -12.339 6.833 1.00 88.12 109 ALA A O 1
ATOM 846 N N . VAL A 1 110 ? -21.573 -10.328 7.334 1.00 87.94 110 VAL A N 1
ATOM 847 C CA . VAL A 1 110 ? -22.075 -10.331 8.722 1.00 87.94 110 VAL A CA 1
ATOM 848 C C . VAL A 1 110 ? -23.596 -10.421 8.733 1.00 87.94 110 VAL A C 1
ATOM 850 O O . VAL A 1 110 ? -24.163 -11.304 9.366 1.00 87.94 110 VAL A O 1
ATOM 853 N N . HIS A 1 111 ? -24.260 -9.531 7.998 1.00 85.56 111 HIS A N 1
ATOM 854 C CA . HIS A 1 111 ? -25.715 -9.477 7.984 1.00 85.56 111 HIS A CA 1
ATOM 855 C C . HIS A 1 111 ? -26.350 -10.804 7.538 1.00 85.56 111 HIS A C 1
ATOM 857 O O . HIS A 1 111 ? -27.253 -11.297 8.203 1.00 85.56 111 HIS A O 1
ATOM 863 N N . ASP A 1 112 ? -25.886 -11.395 6.438 1.00 87.38 112 ASP A N 1
ATOM 864 C CA . ASP A 1 112 ? -26.502 -12.587 5.854 1.00 87.38 112 ASP A CA 1
ATOM 865 C C . ASP A 1 112 ? -26.194 -13.850 6.674 1.00 87.38 112 ASP A C 1
ATOM 867 O O . ASP A 1 112 ? -27.060 -14.717 6.786 1.00 87.38 112 ASP A O 1
ATOM 871 N N . LEU A 1 113 ? -25.009 -13.937 7.296 1.00 86.06 113 LEU A N 1
ATOM 872 C CA . LEU A 1 113 ? -24.649 -15.050 8.184 1.00 86.06 113 LEU A CA 1
ATOM 873 C C . LEU A 1 113 ? -25.461 -15.028 9.481 1.00 86.06 113 LEU A C 1
ATOM 875 O O . LEU A 1 113 ? -26.041 -16.042 9.857 1.00 86.06 113 LEU A O 1
ATOM 879 N N . PHE A 1 114 ? -25.534 -13.880 10.157 1.00 85.31 114 PHE A N 1
ATOM 880 C CA . PHE A 1 114 ? -26.224 -13.788 11.444 1.00 85.31 114 PHE A CA 1
ATOM 881 C C . PHE A 1 114 ? -27.743 -13.682 11.306 1.00 85.31 114 PHE A C 1
ATOM 883 O O . PHE A 1 114 ? -28.454 -14.059 12.226 1.00 85.31 114 PHE A O 1
ATOM 890 N N . LYS A 1 115 ? -28.265 -13.255 10.151 1.00 83.25 115 LYS A N 1
ATOM 891 C CA . LYS A 1 115 ? -29.702 -13.351 9.860 1.00 83.25 115 LYS A CA 1
ATOM 892 C C . LYS A 1 115 ? -30.180 -14.799 9.705 1.00 83.25 115 LYS A C 1
ATOM 894 O O . LYS A 1 115 ? -31.360 -15.057 9.901 1.00 83.25 115 LYS A O 1
ATOM 899 N N . LEU A 1 116 ? -29.303 -15.728 9.319 1.00 82.69 116 LEU A N 1
ATOM 900 C CA . LEU A 1 116 ? -29.650 -17.150 9.247 1.00 82.69 116 LEU A CA 1
ATOM 901 C C . LEU A 1 116 ? -29.721 -17.794 10.643 1.00 82.69 116 LEU A C 1
ATOM 903 O O . LEU A 1 116 ? -30.430 -18.780 10.830 1.00 82.69 116 LEU A O 1
ATOM 907 N N . SER A 1 117 ? -28.997 -17.230 11.608 1.00 77.25 117 SER A N 1
ATOM 908 C CA . SER A 1 117 ? -28.942 -17.697 12.989 1.00 77.25 117 SER A CA 1
ATOM 909 C C . SER A 1 117 ? -29.870 -16.847 13.866 1.00 77.25 117 SER A C 1
ATOM 911 O O . SER A 1 117 ? -29.444 -15.839 14.422 1.00 77.25 117 SER A O 1
ATOM 913 N N . ASP A 1 118 ? -31.131 -17.262 14.025 1.00 70.25 118 ASP A N 1
ATOM 914 C CA . ASP A 1 118 ? -32.159 -16.545 14.816 1.00 70.25 118 ASP A CA 1
ATOM 915 C C . ASP A 1 118 ? -31.823 -16.382 16.320 1.00 70.25 118 ASP A C 1
ATOM 917 O O . ASP A 1 118 ? -32.515 -15.669 17.043 1.00 70.25 118 ASP A O 1
ATOM 921 N N . GLU A 1 119 ? -30.760 -17.023 16.813 1.00 80.75 119 GLU A N 1
ATOM 922 C CA . GLU A 1 119 ? -30.347 -16.993 18.223 1.00 80.75 119 GLU A CA 1
ATOM 923 C C . GLU A 1 119 ? -29.603 -15.715 18.643 1.00 80.75 119 GLU A C 1
ATOM 925 O O . GLU A 1 119 ? -29.494 -15.449 19.841 1.00 80.75 119 GLU A O 1
ATOM 930 N N . PHE A 1 120 ? -29.099 -14.908 17.702 1.00 80.81 120 PHE A N 1
ATOM 931 C CA . PHE A 1 120 ? -28.259 -13.750 18.029 1.00 80.81 120 PHE A CA 1
ATOM 932 C C . PHE A 1 120 ? -28.980 -12.416 17.803 1.00 80.81 120 PHE A C 1
ATOM 934 O O . PHE A 1 120 ? -29.234 -12.036 16.652 1.00 80.81 120 PHE A O 1
ATOM 941 N N . PRO A 1 121 ? -29.240 -11.639 18.874 1.00 82.25 121 PRO A N 1
ATOM 942 C CA . PRO A 1 121 ? -29.732 -10.276 18.752 1.00 82.25 121 PRO A CA 1
ATOM 943 C C . PRO A 1 121 ? -28.816 -9.427 17.868 1.00 82.25 121 PRO A C 1
ATOM 945 O O . PRO A 1 121 ? -27.591 -9.543 17.905 1.00 82.25 121 PRO A O 1
ATOM 948 N N . ARG A 1 122 ? -29.415 -8.512 17.102 1.00 79.31 122 ARG A N 1
ATOM 949 C CA . ARG A 1 122 ? -28.687 -7.639 16.165 1.00 79.31 122 ARG A CA 1
ATOM 950 C C . ARG A 1 122 ? -27.616 -6.774 16.836 1.00 79.31 122 ARG A C 1
ATOM 952 O O . ARG A 1 122 ? -26.642 -6.395 16.197 1.00 79.31 122 ARG A O 1
ATOM 959 N N . GLU A 1 123 ? -27.803 -6.469 18.113 1.00 82.25 123 GLU A N 1
ATOM 960 C CA . GLU A 1 123 ? -26.881 -5.675 18.931 1.00 82.25 123 GLU A CA 1
ATOM 961 C C . GLU A 1 123 ? -25.562 -6.405 19.216 1.00 82.25 123 GLU A C 1
ATOM 963 O O . GLU A 1 123 ? -24.555 -5.766 19.499 1.00 82.25 123 GLU A O 1
ATOM 968 N N . THR A 1 124 ? -25.549 -7.735 19.107 1.00 82.94 124 THR A N 1
ATOM 969 C CA . THR A 1 124 ? -24.376 -8.577 19.382 1.00 82.94 124 THR A CA 1
ATOM 970 C C . THR A 1 124 ? -23.598 -8.931 18.113 1.00 82.94 124 THR A C 1
ATOM 972 O O . THR A 1 124 ? -22.638 -9.698 18.165 1.00 82.94 124 THR A O 1
ATOM 975 N N . TRP A 1 125 ? -24.009 -8.413 16.950 1.00 87.44 125 TRP A N 1
ATOM 976 C CA . TRP A 1 125 ? -23.370 -8.756 15.684 1.00 87.44 125 TRP A CA 1
ATOM 977 C C . TRP A 1 125 ? -21.963 -8.149 15.590 1.00 87.44 125 TRP A C 1
ATOM 979 O O . TRP A 1 125 ? -21.802 -6.941 15.781 1.00 87.44 125 TRP A O 1
ATOM 989 N N . PRO A 1 126 ? -20.939 -8.953 15.253 1.00 88.62 126 PRO A N 1
ATOM 990 C CA . PRO A 1 126 ? -19.573 -8.467 15.153 1.00 88.62 126 PRO A CA 1
ATOM 991 C C . PRO A 1 126 ? -19.395 -7.564 13.930 1.00 88.62 126 PRO A C 1
ATOM 993 O O . PRO A 1 126 ? -19.997 -7.779 12.879 1.00 88.62 126 PRO A O 1
ATOM 996 N N . THR A 1 127 ? -18.502 -6.583 14.036 1.00 88.12 127 THR A N 1
ATOM 997 C CA . THR A 1 127 ? -18.098 -5.736 12.911 1.00 88.12 127 THR A CA 1
ATOM 998 C C . THR A 1 127 ? -16.670 -6.041 12.499 1.00 88.12 127 THR A C 1
ATOM 1000 O O . THR A 1 127 ? -15.764 -6.046 13.329 1.00 88.12 127 THR A O 1
ATOM 1003 N N . PHE A 1 128 ? -16.447 -6.227 11.201 1.00 87.88 128 PHE A N 1
ATOM 1004 C CA . PHE A 1 128 ? -15.105 -6.245 10.641 1.00 87.88 128 PHE A CA 1
ATOM 1005 C C . PHE A 1 128 ? -14.498 -4.850 10.733 1.00 87.88 128 PHE A C 1
ATOM 1007 O O . PHE A 1 128 ? -15.036 -3.891 10.170 1.00 87.88 128 PHE A O 1
ATOM 1014 N N . GLU A 1 129 ? -13.357 -4.772 11.402 1.00 87.56 129 GLU A N 1
ATOM 1015 C CA . GLU A 1 129 ? -12.470 -3.619 11.443 1.00 87.56 129 GLU A CA 1
ATOM 1016 C C . GLU A 1 129 ? -11.139 -4.000 10.800 1.00 87.56 129 GLU A C 1
ATOM 1018 O O . GLU A 1 129 ? -10.691 -5.143 10.906 1.00 87.56 129 GLU A O 1
ATOM 1023 N N . HIS A 1 130 ? -10.537 -3.062 10.072 1.00 83.56 130 HIS A N 1
ATOM 1024 C CA . HIS A 1 130 ? -9.201 -3.268 9.524 1.00 83.56 130 HIS A CA 1
ATOM 1025 C C . HIS A 1 130 ? -8.168 -2.702 10.496 1.00 83.56 130 HIS A C 1
ATOM 1027 O O . HIS A 1 130 ? -8.426 -1.691 11.144 1.00 83.56 130 HIS A O 1
ATOM 1033 N N . GLY A 1 131 ? -6.998 -3.337 10.569 1.00 81.88 131 GLY A N 1
ATOM 1034 C CA . GLY A 1 131 ? -5.861 -2.777 11.294 1.00 81.88 131 GLY A CA 1
ATOM 1035 C C . GLY A 1 131 ? -5.349 -1.484 10.656 1.00 81.88 131 GLY A C 1
ATOM 1036 O O . GLY A 1 131 ? -5.731 -1.127 9.531 1.00 81.88 131 GLY A O 1
ATOM 1037 N N . ASP A 1 132 ? -4.470 -0.795 11.377 1.00 75.38 132 ASP A N 1
ATOM 1038 C CA . ASP A 1 132 ? -3.795 0.390 10.861 1.00 75.38 132 ASP A CA 1
ATOM 1039 C C . ASP A 1 132 ? -2.869 0.004 9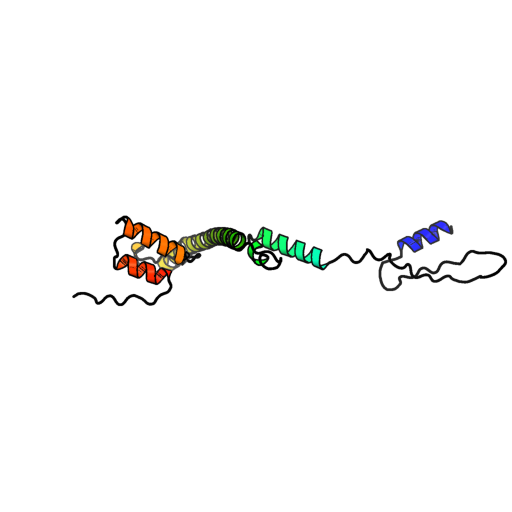.697 1.00 75.38 132 ASP A C 1
ATOM 1041 O O . ASP A 1 132 ? -2.114 -0.966 9.756 1.00 75.38 132 ASP A O 1
ATOM 1045 N N . ILE A 1 133 ? -2.980 0.749 8.596 1.00 73.00 133 ILE A N 1
ATOM 1046 C CA . ILE A 1 133 ? -2.214 0.517 7.358 1.00 73.00 133 ILE A CA 1
ATOM 1047 C C . ILE A 1 133 ? -0.858 1.228 7.415 1.00 73.00 133 ILE A C 1
ATOM 1049 O O . ILE A 1 133 ? 0.094 0.797 6.770 1.00 73.00 133 ILE A O 1
ATOM 1053 N N . GLU A 1 134 ? -0.769 2.299 8.203 1.00 69.44 134 GLU A N 1
ATOM 1054 C CA . GLU A 1 134 ? 0.467 3.023 8.474 1.00 69.44 134 GLU A CA 1
ATOM 1055 C C . GLU A 1 134 ? 0.799 2.907 9.955 1.00 69.44 134 GLU A C 1
ATOM 1057 O O . GLU A 1 134 ? -0.030 3.217 10.810 1.00 69.44 134 GLU A O 1
ATOM 1062 N N . SER A 1 135 ? 2.026 2.493 10.259 1.00 66.38 135 SER A N 1
ATOM 1063 C CA . SER A 1 135 ? 2.586 2.692 11.589 1.00 66.38 135 SER A CA 1
ATOM 1064 C C . SER A 1 135 ? 3.080 4.139 11.672 1.00 66.38 135 SER A C 1
ATOM 1066 O O . SER A 1 135 ? 3.897 4.532 10.833 1.00 66.38 135 SER A O 1
ATOM 1068 N N . PRO A 1 136 ? 2.607 4.946 12.639 1.00 67.62 136 PRO A N 1
ATOM 1069 C CA . PRO A 1 136 ? 3.185 6.258 12.902 1.00 67.62 136 PRO A CA 1
ATOM 1070 C C . PRO A 1 136 ? 4.695 6.131 13.119 1.00 67.62 136 PRO A C 1
ATOM 1072 O O . PRO A 1 136 ? 5.148 5.149 13.713 1.00 67.62 136 PRO A O 1
ATOM 1075 N N . ASP A 1 137 ? 5.480 7.123 12.690 1.00 75.62 137 ASP A N 1
ATOM 1076 C CA . ASP A 1 137 ? 6.888 7.168 13.083 1.00 75.62 137 ASP A CA 1
ATOM 1077 C C . ASP A 1 137 ? 6.951 7.302 14.611 1.00 75.62 137 ASP A C 1
ATOM 1079 O O . ASP A 1 137 ? 6.501 8.299 15.188 1.00 75.62 137 ASP A O 1
ATOM 1083 N N . LEU A 1 138 ? 7.497 6.279 15.275 1.00 79.12 138 LEU A N 1
ATOM 1084 C CA . LEU A 1 138 ? 7.659 6.256 16.726 1.00 79.12 138 LEU A CA 1
ATOM 1085 C C . LEU A 1 138 ? 8.420 7.489 17.216 1.00 79.12 138 LEU A C 1
ATOM 1087 O O . LEU A 1 138 ? 8.148 7.976 18.308 1.00 79.12 138 LEU A O 1
ATOM 1091 N N . LYS A 1 139 ? 9.349 8.030 16.424 1.00 82.19 139 LYS A N 1
ATOM 1092 C CA . LYS A 1 139 ? 10.103 9.225 16.796 1.00 82.19 139 LYS A CA 1
ATOM 1093 C C . LYS A 1 139 ? 9.207 10.459 16.883 1.00 82.19 139 LYS A C 1
ATOM 1095 O O . LYS A 1 139 ? 9.273 11.180 17.880 1.00 82.19 139 LYS A O 1
ATOM 1100 N N . ASP A 1 140 ? 8.369 10.676 15.876 1.00 82.62 140 ASP A N 1
ATOM 1101 C CA . ASP A 1 140 ? 7.444 11.812 15.831 1.00 82.62 140 ASP A CA 1
ATOM 1102 C C . ASP A 1 140 ? 6.373 11.678 16.921 1.00 82.62 140 ASP A C 1
ATOM 1104 O O . ASP A 1 140 ? 6.050 12.649 17.611 1.00 82.62 140 ASP A O 1
ATOM 1108 N N . LEU A 1 141 ? 5.891 10.452 17.152 1.00 83.50 141 LEU A N 1
ATOM 1109 C CA . LEU A 1 141 ? 4.967 10.137 18.239 1.00 83.50 141 LEU A CA 1
ATOM 1110 C C . LEU A 1 141 ? 5.581 10.441 19.614 1.00 83.50 141 LEU A C 1
ATOM 1112 O O . LEU A 1 141 ? 4.962 11.115 20.437 1.00 83.50 141 LEU A O 1
ATOM 1116 N N . MET A 1 142 ? 6.816 9.996 19.858 1.00 83.19 142 MET A N 1
ATOM 1117 C CA . MET A 1 142 ? 7.525 10.263 21.112 1.00 83.19 142 MET A CA 1
ATOM 1118 C C . MET A 1 142 ? 7.786 11.758 21.308 1.00 83.19 142 MET A C 1
ATOM 1120 O O . MET A 1 142 ? 7.667 12.259 22.426 1.00 83.19 142 MET A O 1
ATOM 1124 N N . GLN A 1 143 ? 8.088 12.493 20.235 1.00 87.00 143 GLN A N 1
ATOM 1125 C CA . GLN A 1 143 ? 8.243 13.944 20.292 1.00 87.00 143 GLN A CA 1
ATOM 1126 C C . GLN A 1 143 ? 6.926 14.647 20.650 1.00 87.00 143 GLN A C 1
ATOM 1128 O O . GLN A 1 143 ? 6.933 15.549 21.490 1.00 87.00 143 GLN A O 1
ATOM 1133 N N . PHE A 1 144 ? 5.801 14.217 20.073 1.00 85.38 144 PHE A N 1
ATOM 1134 C CA . PHE A 1 144 ? 4.473 14.734 20.411 1.00 85.38 144 PHE A CA 1
ATOM 1135 C C . PHE A 1 144 ? 4.120 14.487 21.885 1.00 85.38 144 PHE A C 1
ATOM 1137 O O . PHE A 1 144 ? 3.689 15.408 22.580 1.00 85.38 144 PHE A O 1
ATOM 1144 N N . ILE A 1 145 ? 4.364 13.276 22.393 1.00 86.06 145 ILE A N 1
ATOM 1145 C CA . ILE A 1 145 ? 4.100 12.920 23.796 1.00 86.06 145 ILE A CA 1
ATOM 1146 C C . ILE A 1 145 ? 4.991 13.726 24.741 1.00 86.06 145 ILE A C 1
ATOM 1148 O O . ILE A 1 145 ? 4.508 14.261 25.739 1.00 86.06 145 ILE A O 1
ATOM 1152 N N . LEU A 1 146 ? 6.280 13.864 24.425 1.00 86.31 146 LEU A N 1
ATOM 1153 C CA . LEU A 1 146 ? 7.213 14.656 25.223 1.00 86.31 146 LEU A CA 1
ATOM 1154 C C . LEU A 1 146 ? 6.773 16.126 25.309 1.00 86.31 146 LEU A C 1
ATOM 1156 O O . LEU A 1 146 ? 6.781 16.713 26.385 1.00 86.31 146 LEU A O 1
ATOM 1160 N N . GLN A 1 147 ? 6.342 16.720 24.196 1.00 87.19 147 GLN A N 1
ATOM 1161 C CA . GLN A 1 147 ? 5.847 18.099 24.188 1.00 87.19 147 GLN A CA 1
ATOM 1162 C C . GLN A 1 147 ? 4.510 18.232 24.932 1.00 87.19 147 GLN A C 1
ATOM 1164 O O . GLN A 1 147 ? 4.327 19.162 25.717 1.00 87.19 147 GLN A O 1
ATOM 1169 N N . GLY A 1 148 ? 3.586 17.288 24.743 1.00 84.19 148 GLY A N 1
ATOM 1170 C CA . GLY A 1 148 ? 2.282 17.297 25.411 1.00 84.19 148 GLY A CA 1
ATOM 1171 C C . GLY A 1 148 ? 2.370 17.079 26.924 1.00 84.19 148 GLY A C 1
ATOM 1172 O O . GLY A 1 148 ? 1.608 17.692 27.674 1.00 84.19 148 GLY A O 1
ATOM 1173 N N . THR A 1 149 ? 3.320 16.263 27.386 1.00 86.81 149 THR A N 1
ATOM 1174 C CA . THR A 1 149 ? 3.612 16.072 28.818 1.00 86.81 149 THR A CA 1
ATOM 1175 C C . THR A 1 149 ? 4.287 17.303 29.424 1.00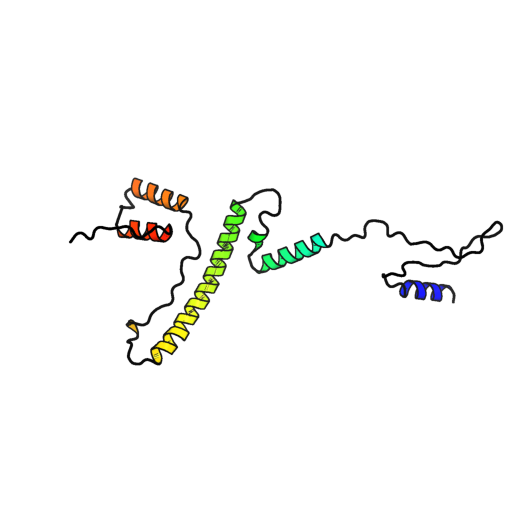 86.81 149 THR A C 1
ATOM 1177 O O . THR A 1 149 ? 3.905 17.719 30.514 1.00 86.81 149 THR A O 1
ATOM 1180 N N . GLN A 1 150 ? 5.208 17.961 28.706 1.00 84.50 150 GLN A N 1
ATOM 1181 C CA . GLN A 1 150 ? 5.839 19.216 29.150 1.00 84.50 150 GLN A CA 1
ATOM 1182 C C . GLN A 1 150 ? 4.840 20.367 29.328 1.00 84.50 150 GLN A C 1
ATOM 1184 O O . GLN A 1 150 ? 4.977 21.163 30.254 1.00 84.50 150 GLN A O 1
ATOM 1189 N N . VAL A 1 151 ? 3.829 20.452 28.460 1.00 85.81 151 VAL A N 1
ATOM 1190 C CA . VAL A 1 151 ? 2.754 21.460 28.540 1.00 85.81 151 VAL A CA 1
ATOM 1191 C C . VAL A 1 151 ? 1.678 21.072 29.572 1.00 85.81 151 VAL A C 1
ATOM 1193 O O . VAL A 1 151 ? 0.822 21.884 29.912 1.00 85.81 151 VAL A O 1
ATOM 1196 N N . GLY A 1 152 ? 1.719 19.845 30.104 1.00 79.38 152 GLY A N 1
ATOM 1197 C CA . GLY A 1 152 ? 0.735 19.332 31.061 1.00 79.38 152 GLY A CA 1
ATOM 1198 C C . GLY A 1 152 ? -0.610 18.951 30.432 1.00 79.38 152 GLY A C 1
ATOM 1199 O O . GLY A 1 152 ? -1.595 18.789 31.149 1.00 79.38 152 GLY A O 1
ATOM 1200 N N . HIS A 1 153 ? -0.673 18.808 29.105 1.00 80.06 153 HIS A N 1
ATOM 1201 C CA . HIS A 1 153 ? -1.884 18.397 28.389 1.00 80.06 153 HIS A CA 1
ATOM 1202 C C . HIS A 1 153 ? -2.029 16.865 28.337 1.00 80.06 153 HIS A C 1
ATOM 1204 O O . HIS A 1 153 ? -3.146 16.353 28.304 1.00 80.06 153 HIS A O 1
ATOM 1210 N N . ILE A 1 154 ? -0.917 16.126 28.323 1.00 79.50 154 ILE A N 1
ATOM 1211 C CA . ILE A 1 154 ? -0.914 14.659 28.321 1.00 79.50 154 ILE A CA 1
ATOM 1212 C C . ILE A 1 154 ? -0.441 14.176 29.689 1.00 79.50 154 ILE A C 1
ATOM 1214 O O . ILE A 1 154 ? 0.703 14.419 30.072 1.00 79.50 154 ILE A O 1
ATOM 1218 N N . GLN A 1 155 ? -1.311 13.479 30.417 1.00 80.06 155 GLN A N 1
ATOM 1219 C CA . GLN A 1 155 ? -0.948 12.764 31.637 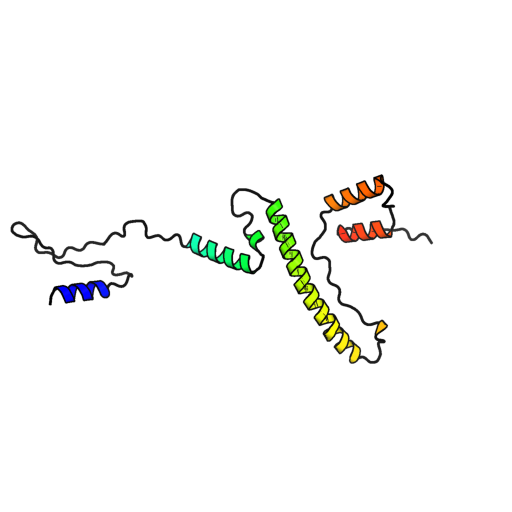1.00 80.06 155 GLN A CA 1
ATOM 1220 C C . GLN A 1 155 ? -0.608 11.303 31.304 1.00 80.06 155 GLN A C 1
ATOM 1222 O O . GLN A 1 155 ? -1.349 10.673 30.542 1.00 80.06 155 GLN A O 1
ATOM 1227 N N . PRO A 1 156 ? 0.471 10.737 31.876 1.00 77.19 156 PRO A N 1
ATOM 1228 C CA . PRO A 1 156 ? 0.730 9.304 31.797 1.00 77.19 156 PRO A CA 1
ATOM 1229 C C . PRO A 1 156 ? -0.440 8.540 32.430 1.00 77.19 156 PRO A C 1
ATOM 1231 O O . PRO A 1 156 ? -0.722 8.709 33.614 1.00 77.19 156 PRO A O 1
ATOM 1234 N N . SER A 1 157 ? -1.144 7.735 31.637 1.00 82.06 157 SER A N 1
ATOM 1235 C CA . SER A 1 157 ? -2.242 6.879 32.090 1.00 82.06 157 SER A CA 1
ATOM 1236 C C . SER A 1 157 ? -2.026 5.451 31.606 1.00 82.06 157 SER A C 1
ATOM 1238 O O . SER A 1 157 ? -1.349 5.228 30.602 1.00 82.06 157 SER A O 1
ATOM 1240 N N . GLU A 1 158 ? -2.625 4.482 32.295 1.00 82.62 158 GLU A N 1
ATOM 1241 C CA . GLU A 1 158 ? -2.547 3.065 31.924 1.00 82.62 158 GLU A CA 1
ATOM 1242 C C . GLU A 1 158 ? -3.038 2.823 30.486 1.00 82.62 158 GLU A C 1
ATOM 1244 O O . GLU A 1 158 ? -2.378 2.161 29.685 1.00 82.62 158 GLU A O 1
ATOM 1249 N N . ALA A 1 159 ? -4.160 3.456 30.126 1.00 82.38 159 ALA A N 1
ATOM 1250 C CA . ALA A 1 159 ? -4.734 3.390 28.787 1.00 82.38 159 ALA A CA 1
ATOM 1251 C C . ALA A 1 159 ? -3.794 3.970 27.717 1.00 82.38 159 ALA A C 1
ATOM 1253 O O . ALA A 1 159 ? -3.682 3.411 26.625 1.00 82.38 159 ALA A O 1
ATOM 1254 N N . LEU A 1 160 ? -3.094 5.068 28.029 1.00 82.12 160 LEU A N 1
ATOM 1255 C CA . LEU A 1 160 ? -2.105 5.649 27.125 1.00 82.12 160 LEU A CA 1
ATOM 1256 C C . LEU A 1 160 ? -0.921 4.697 26.937 1.00 82.12 160 LEU A C 1
ATOM 1258 O O . LEU A 1 160 ? -0.537 4.431 25.804 1.00 82.12 160 LEU A O 1
ATOM 1262 N N . THR A 1 161 ? -0.382 4.139 28.021 1.00 82.31 161 THR A N 1
ATOM 1263 C CA . THR A 1 161 ? 0.734 3.185 27.968 1.00 82.31 161 THR A CA 1
ATOM 1264 C C . THR A 1 161 ? 0.371 1.939 27.160 1.00 82.31 161 THR A C 1
ATOM 1266 O O . THR A 1 161 ? 1.137 1.544 26.283 1.00 82.31 161 THR A O 1
ATOM 1269 N N . ARG A 1 162 ? -0.826 1.372 27.359 1.00 83.88 162 ARG A N 1
ATOM 1270 C CA . ARG A 1 162 ? -1.315 0.235 26.562 1.00 83.88 162 ARG A CA 1
ATOM 1271 C C . ARG A 1 162 ? -1.390 0.576 25.075 1.00 83.88 162 ARG A C 1
ATOM 1273 O O . ARG A 1 162 ? -0.861 -0.160 24.248 1.00 83.88 162 ARG A O 1
ATOM 1280 N N . ARG A 1 163 ? -1.950 1.742 24.735 1.00 81.31 163 ARG A N 1
ATOM 1281 C CA . ARG A 1 163 ? -2.043 2.192 23.341 1.00 81.31 163 ARG A CA 1
ATOM 1282 C C . ARG A 1 163 ? -0.669 2.433 22.707 1.00 81.31 163 ARG A C 1
ATOM 1284 O O . ARG A 1 163 ? -0.492 2.161 21.525 1.00 81.31 163 ARG A O 1
ATOM 1291 N N . LEU A 1 164 ? 0.310 2.918 23.471 1.00 82.75 164 LEU A N 1
ATOM 1292 C CA . LEU A 1 164 ? 1.686 3.080 22.989 1.00 82.75 164 LEU A CA 1
ATOM 1293 C C . LEU A 1 164 ? 2.374 1.740 22.746 1.00 82.75 164 LEU A C 1
ATOM 1295 O O . LEU A 1 164 ? 3.090 1.610 21.756 1.00 82.75 164 LEU A O 1
ATOM 1299 N N . HIS A 1 165 ? 2.131 0.749 23.603 1.00 82.19 165 HIS A N 1
ATOM 1300 C CA . HIS A 1 165 ? 2.643 -0.603 23.401 1.00 82.19 165 HIS A CA 1
ATOM 1301 C C . HIS A 1 165 ? 2.039 -1.253 22.152 1.00 82.19 165 HIS A C 1
ATOM 1303 O O . HIS A 1 165 ? 2.786 -1.804 21.347 1.00 82.19 165 HIS A O 1
ATOM 1309 N N . GLU A 1 166 ? 0.732 -1.091 21.925 1.00 81.31 166 GLU A N 1
ATOM 1310 C CA . GLU A 1 166 ? 0.070 -1.528 20.688 1.00 81.31 166 GLU A CA 1
ATOM 1311 C C . GLU A 1 166 ? 0.689 -0.872 19.443 1.00 81.31 166 GLU A C 1
ATOM 1313 O O . GLU A 1 166 ? 1.049 -1.563 18.494 1.00 81.31 166 GLU A O 1
ATOM 1318 N N . ILE A 1 167 ? 0.866 0.457 19.447 1.00 79.38 167 ILE A N 1
ATOM 1319 C CA . ILE A 1 167 ? 1.437 1.192 18.303 1.00 79.38 167 ILE A CA 1
ATOM 1320 C C . ILE A 1 167 ? 2.896 0.785 18.043 1.00 79.38 167 ILE A C 1
ATOM 1322 O O . ILE A 1 167 ? 3.328 0.710 16.893 1.00 79.38 167 ILE A O 1
ATOM 1326 N N . ALA A 1 168 ? 3.661 0.519 19.102 1.00 81.06 168 ALA A N 1
ATOM 1327 C CA . ALA A 1 168 ? 5.064 0.131 19.021 1.00 81.06 168 ALA A CA 1
ATOM 1328 C C . ALA A 1 168 ? 5.286 -1.377 18.805 1.00 81.06 168 ALA A C 1
ATOM 1330 O O . ALA A 1 168 ? 6.442 -1.798 18.727 1.00 81.06 168 ALA A O 1
ATOM 1331 N N . ASN A 1 169 ? 4.221 -2.188 18.712 1.00 76.62 169 ASN A N 1
ATOM 1332 C CA . ASN A 1 169 ? 4.290 -3.655 18.724 1.00 76.62 169 ASN A CA 1
ATOM 1333 C C . ASN A 1 169 ? 5.136 -4.205 19.894 1.00 76.62 169 ASN A C 1
ATOM 1335 O O . ASN A 1 169 ? 5.887 -5.171 19.741 1.00 76.62 169 ASN A O 1
ATOM 1339 N N . LEU A 1 170 ? 5.047 -3.561 21.058 1.00 79.81 170 LEU A N 1
ATOM 1340 C CA . LEU A 1 170 ? 5.676 -4.021 22.292 1.00 79.81 170 LEU A CA 1
ATOM 1341 C C . LEU A 1 170 ? 4.760 -5.038 22.998 1.00 79.81 170 LEU A C 1
ATOM 1343 O O . LEU A 1 170 ? 3.543 -4.986 22.813 1.00 79.81 170 LEU A O 1
ATOM 1347 N N . PRO A 1 171 ? 5.318 -5.946 23.822 1.00 80.12 171 PRO A N 1
ATOM 1348 C CA . PRO A 1 171 ? 4.523 -6.821 24.686 1.00 80.12 171 PRO A CA 1
ATOM 1349 C C . PRO A 1 171 ? 3.548 -6.018 25.552 1.00 80.12 171 PRO A C 1
ATOM 1351 O O . PRO A 1 171 ? 3.858 -4.878 25.903 1.00 80.12 171 PRO A O 1
ATOM 1354 N N . GLU A 1 172 ? 2.397 -6.593 25.910 1.00 78.94 172 GLU A N 1
ATOM 1355 C CA . GLU A 1 172 ? 1.442 -5.912 26.793 1.00 78.94 172 GLU A CA 1
ATOM 1356 C C . GLU A 1 172 ? 2.121 -5.505 28.113 1.00 78.94 172 GLU A C 1
ATOM 1358 O O . GLU A 1 172 ? 2.945 -6.263 28.631 1.00 78.94 172 GLU A O 1
ATOM 1363 N N . PRO A 1 173 ? 1.848 -4.297 28.638 1.00 74.50 173 PRO A N 1
ATOM 1364 C CA . PRO A 1 173 ? 2.440 -3.880 29.898 1.00 74.50 173 PRO A CA 1
ATOM 1365 C C . PRO A 1 173 ? 1.853 -4.715 31.038 1.00 74.50 173 PRO A C 1
ATOM 1367 O O . PRO A 1 173 ? 0.631 -4.806 31.168 1.00 74.50 173 PRO A O 1
ATOM 1370 N N . ASP A 1 174 ? 2.723 -5.264 31.883 1.00 71.50 174 ASP A N 1
ATOM 1371 C CA . ASP A 1 174 ? 2.326 -5.872 33.150 1.00 71.50 174 ASP A CA 1
ATOM 1372 C C . ASP A 1 174 ? 1.854 -4.755 34.089 1.00 71.50 174 ASP A C 1
ATOM 1374 O O . ASP A 1 174 ? 2.641 -4.138 34.811 1.00 71.50 174 ASP A O 1
ATOM 1378 N N . PHE A 1 175 ? 0.564 -4.439 34.043 1.00 68.12 175 PHE A N 1
ATOM 1379 C CA . PHE A 1 175 ? -0.065 -3.660 35.095 1.00 68.12 175 PHE A CA 1
ATOM 1380 C C . PHE A 1 175 ? -0.438 -4.644 36.197 1.00 68.12 175 PHE A C 1
ATOM 1382 O O . PHE A 1 175 ? -1.304 -5.499 36.000 1.00 68.12 175 PHE A O 1
ATOM 1389 N N . GLU A 1 176 ? 0.251 -4.571 37.337 1.00 56.41 176 GLU A N 1
ATOM 1390 C CA . GLU A 1 176 ? -0.230 -5.235 38.545 1.00 56.41 176 GLU A CA 1
ATOM 1391 C C . GLU A 1 176 ? -1.645 -4.708 38.797 1.00 56.41 176 GLU A C 1
ATOM 1393 O O . GLU A 1 176 ? -1.847 -3.510 38.993 1.00 56.41 176 GLU A O 1
ATOM 1398 N N . LEU A 1 177 ? -2.634 -5.596 38.680 1.00 48.88 177 LEU A N 1
ATOM 1399 C CA . LEU A 1 177 ? -4.013 -5.292 39.025 1.00 48.88 177 LEU A CA 1
ATOM 1400 C C . LEU A 1 177 ? -4.013 -4.954 40.517 1.00 48.88 177 LEU A C 1
ATOM 1402 O O . LEU A 1 177 ? -3.897 -5.855 41.345 1.00 48.88 177 LEU A O 1
ATOM 1406 N N . GLU A 1 178 ? -4.077 -3.668 40.858 1.00 47.53 178 GLU A N 1
ATOM 1407 C CA . GLU A 1 178 ? -4.398 -3.258 42.222 1.00 47.53 178 GLU A CA 1
ATOM 1408 C C . GLU A 1 178 ? -5.793 -3.826 42.546 1.00 47.53 178 GLU A C 1
ATOM 1410 O O . GLU A 1 178 ? -6.784 -3.442 41.919 1.00 47.53 178 GLU A O 1
ATOM 1415 N N . GLU A 1 179 ? -5.832 -4.815 43.450 1.00 37.44 179 GLU A N 1
ATOM 1416 C CA . GLU A 1 179 ? -7.049 -5.373 44.070 1.00 37.44 179 GLU A CA 1
ATOM 1417 C C . GLU A 1 179 ? -7.858 -4.312 44.830 1.00 37.44 179 GLU A C 1
ATOM 1419 O O . GLU A 1 179 ? -7.251 -3.492 45.562 1.00 37.44 179 GLU A O 1
#

Radius of gyration: 36.07 Å; chains: 1; bounding box: 72×39×115 Å

Sequence (179 aa):
AMVAFFEDVVQQVRRDERWGIVMPAEFDVAGATGYKFSLESTGGRRQVDTDKVVMRHNRMMALSMAMQFIFLGTTSTGSFSLASSQTNLFSVALQGFIKSVKATLNRKAVHDLFKLSDEFPRETWPTFEHGDIESPDLKDLMQFILQGTQVGHIQPSEALTRRLHEIANLPEPDFELEE

Organism: NCBI:txid412755

Foldseek 3Di:
DVVVVVVVVVVPDDPDDPQWDFDQDDDDDPDDGDTDTDRPPPPPDPPPVVVVVVVVVVCVVCVVLLNNLVCQPVDDDDDVVVSVVSVVVNLVVVVVVVVVVQVCCQVPVQCVVVVVVPPDDPVPGDGDDDDRSDQPDLVVVVVVQVVCVVVVNDDDDLVVVQVNCVSVVHPGDPDPPPD

Secondary structure (DSSP, 8-state):
-HHHHHHHHHHH--SSS---EEEEPP--SSS--SEEEE-----S-----HHHHHHHHHHHHHHHTT-GGGGTTSSSS--HHHHHHHHHHHHHHHHHHHHHHHHHIIIIIIHHHHHH-TTS-GGG-----PPPSS---HHHHHHHHHHHHHTTS----HHHHHHHHHHTTPPPP------